Protein AF-A0A421B879-F1 (afdb_monomer)

Organism: NCBI:txid585224

Sequence (75 aa):
MNGNTEHSMKHIATFCGQCNCGCPELWIDPDAPEERRVVITDDFGQRIQMSLGQLSDLVDDVKNGVVDQVLVAGR

Mean predicted aligned error: 6.76 Å

Nearest PDB structures (foldseek):
  2f4q-assembly1_A  TM=4.705E-01  e=2.379E+00  Deinococcus radiodurans
  9cez-assembly1_P  TM=3.054E-01  e=3.234E+00  Escherichia coli K-12

Radius of gyration: 15.18 Å; Cα contacts (8 Å, |Δi|>4): 94; chains: 1; bounding box: 32×28×49 Å

Structure (mmCIF, N/CA/C/O backbone):
data_AF-A0A421B879-F1
#
_entry.id   AF-A0A421B879-F1
#
loop_
_atom_site.group_PDB
_atom_site.id
_atom_site.type_symbol
_atom_site.label_atom_id
_atom_site.label_alt_id
_atom_site.label_comp_id
_atom_site.label_asym_id
_atom_site.label_entity_id
_atom_site.label_seq_id
_atom_site.pdbx_PDB_ins_code
_atom_site.Cartn_x
_atom_site.Cartn_y
_atom_site.Cartn_z
_atom_site.occupancy
_atom_site.B_iso_or_equiv
_atom_site.auth_seq_id
_atom_site.auth_comp_id
_atom_site.auth_asym_id
_atom_site.auth_atom_id
_atom_site.pdbx_PDB_model_num
ATOM 1 N N . MET A 1 1 ? 19.366 5.612 -30.033 1.00 39.66 1 MET A N 1
ATOM 2 C CA . MET A 1 1 ? 19.287 5.186 -28.623 1.00 39.66 1 MET A CA 1
ATOM 3 C C . MET A 1 1 ? 17.823 5.298 -28.229 1.00 39.66 1 MET A C 1
ATOM 5 O O . MET A 1 1 ? 17.390 6.385 -27.888 1.00 39.66 1 MET A O 1
ATOM 9 N N . ASN A 1 2 ? 17.047 4.226 -28.410 1.00 43.50 2 ASN A N 1
ATOM 10 C CA . ASN A 1 2 ? 15.612 4.199 -28.107 1.00 43.50 2 ASN A CA 1
ATOM 11 C C . ASN A 1 2 ? 15.420 3.175 -26.991 1.00 43.50 2 ASN A C 1
ATOM 13 O O . ASN A 1 2 ? 15.637 1.990 -27.222 1.00 43.50 2 ASN A O 1
ATOM 17 N N . GLY A 1 3 ? 15.089 3.639 -25.793 1.00 42.12 3 GLY A N 1
ATOM 18 C CA . GLY A 1 3 ? 14.985 2.795 -24.608 1.00 42.12 3 GLY A CA 1
ATOM 19 C C . GLY A 1 3 ? 14.228 3.505 -23.499 1.00 42.12 3 GLY A C 1
ATOM 20 O O . GLY A 1 3 ? 14.759 3.669 -22.411 1.00 42.12 3 GLY A O 1
ATOM 21 N N . ASN A 1 4 ? 13.012 3.966 -23.793 1.00 48.91 4 ASN A N 1
ATOM 22 C CA . ASN A 1 4 ? 12.040 4.241 -22.741 1.00 48.91 4 ASN A CA 1
ATOM 23 C C . ASN A 1 4 ? 11.311 2.925 -22.478 1.00 48.91 4 ASN A C 1
ATOM 25 O O . ASN A 1 4 ? 10.266 2.660 -23.067 1.00 48.91 4 ASN A O 1
ATOM 29 N N . THR A 1 5 ? 11.914 2.065 -21.663 1.00 52.84 5 THR A N 1
ATOM 30 C CA . THR A 1 5 ? 11.179 0.976 -21.024 1.00 52.84 5 THR A CA 1
ATOM 31 C C . THR A 1 5 ? 10.199 1.657 -20.078 1.00 52.84 5 THR A C 1
ATOM 33 O O . THR A 1 5 ? 10.607 2.252 -19.081 1.00 52.84 5 THR A O 1
ATOM 36 N N . GLU A 1 6 ? 8.925 1.694 -20.448 1.00 54.62 6 GLU A N 1
ATOM 37 C CA . GLU A 1 6 ? 7.866 2.206 -19.588 1.00 54.62 6 GLU A CA 1
ATOM 38 C C . GLU A 1 6 ? 7.760 1.239 -18.400 1.00 54.62 6 GLU A C 1
ATOM 40 O O . GLU A 1 6 ? 7.178 0.165 -18.520 1.00 54.62 6 GLU A O 1
ATOM 45 N N . HIS A 1 7 ? 8.415 1.564 -17.281 1.00 63.28 7 HIS A N 1
ATOM 46 C CA . HIS A 1 7 ? 8.240 0.846 -16.017 1.00 63.28 7 HIS A CA 1
ATOM 47 C C . HIS A 1 7 ? 6.789 1.065 -15.573 1.00 63.28 7 HIS A C 1
ATOM 49 O O . HIS A 1 7 ? 6.468 2.068 -14.929 1.00 63.28 7 HIS A O 1
ATOM 55 N N . SER A 1 8 ? 5.882 0.177 -15.986 1.00 83.19 8 SER A N 1
ATOM 56 C CA . SER A 1 8 ? 4.463 0.312 -15.675 1.00 83.19 8 SER A CA 1
ATOM 57 C C . SER A 1 8 ? 4.217 -0.119 -14.230 1.00 83.19 8 SER A C 1
ATOM 59 O O . SER A 1 8 ? 3.923 -1.283 -13.945 1.00 83.19 8 SER A O 1
ATOM 61 N N . MET A 1 9 ? 4.339 0.831 -13.307 1.00 93.38 9 MET A N 1
ATOM 62 C CA . MET A 1 9 ? 3.837 0.678 -11.944 1.00 93.38 9 MET A CA 1
ATOM 63 C C . MET A 1 9 ? 2.338 0.370 -11.984 1.00 93.38 9 MET A C 1
ATOM 65 O O . MET A 1 9 ? 1.566 1.055 -12.657 1.00 93.38 9 MET A O 1
ATOM 69 N N . LYS A 1 10 ? 1.906 -0.645 -11.236 1.00 95.81 10 LYS A N 1
ATOM 70 C CA . LYS A 1 10 ? 0.489 -0.988 -11.102 1.00 95.81 10 LYS A CA 1
ATOM 71 C C . LYS A 1 10 ? -0.096 -0.314 -9.866 1.00 95.81 10 LYS A C 1
ATOM 73 O O . LYS A 1 10 ? 0.270 -0.670 -8.750 1.00 95.81 10 LYS A O 1
ATOM 78 N N . HIS A 1 11 ? -1.033 0.610 -10.064 1.00 94.88 11 HIS A N 1
ATOM 79 C CA . HIS A 1 11 ? -1.801 1.233 -8.979 1.00 94.88 11 HIS A CA 1
ATOM 80 C C . HIS A 1 11 ? -2.712 0.219 -8.286 1.00 94.88 11 HIS A C 1
ATOM 82 O O . HIS A 1 11 ? -3.323 -0.619 -8.957 1.00 94.88 11 HIS A O 1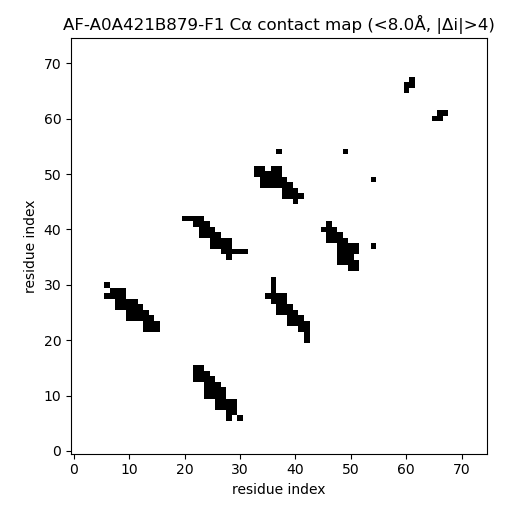
ATOM 88 N N . ILE A 1 12 ? -2.809 0.297 -6.958 1.00 96.06 12 ILE A N 1
ATOM 89 C CA . ILE A 1 12 ? -3.661 -0.581 -6.146 1.00 96.06 12 ILE A CA 1
ATOM 90 C C . ILE A 1 12 ? -4.661 0.216 -5.310 1.00 96.06 12 ILE A C 1
ATOM 92 O O . ILE A 1 12 ? -5.835 -0.152 -5.268 1.00 96.06 12 ILE A O 1
ATOM 96 N N . ALA A 1 13 ? -4.214 1.263 -4.611 1.00 94.06 13 ALA A N 1
ATOM 97 C CA . ALA A 1 13 ? -5.070 2.021 -3.705 1.00 94.06 13 ALA A CA 1
ATOM 98 C C . ALA A 1 13 ? -4.577 3.455 -3.490 1.00 94.06 13 ALA A C 1
ATOM 100 O O . AL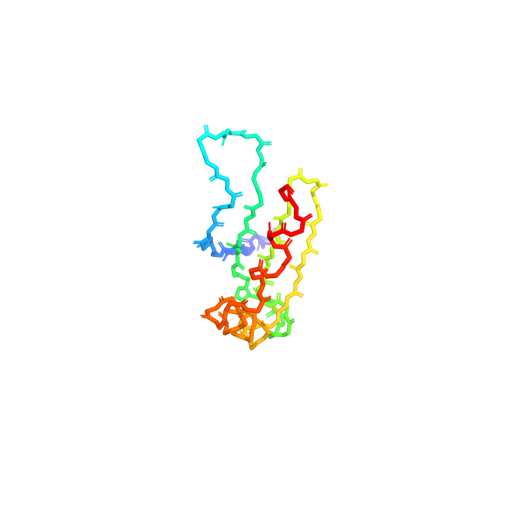A A 1 13 ? -3.385 3.738 -3.594 1.00 94.06 13 ALA A O 1
ATOM 101 N N . THR A 1 14 ? -5.513 4.324 -3.109 1.00 93.00 14 THR A N 1
ATOM 102 C CA . THR A 1 14 ? -5.273 5.707 -2.687 1.00 93.00 14 THR A CA 1
ATOM 103 C C . THR A 1 14 ? -5.853 5.894 -1.285 1.00 93.00 14 THR A C 1
ATOM 105 O O . THR A 1 14 ? -6.994 5.508 -1.026 1.00 93.00 14 THR A O 1
ATOM 108 N N . PHE A 1 15 ? -5.080 6.476 -0.371 1.00 90.62 15 PHE A N 1
ATOM 109 C CA . PHE A 1 15 ? -5.406 6.608 1.051 1.00 90.62 15 PHE A CA 1
ATOM 110 C C . PHE A 1 15 ? -5.891 8.021 1.405 1.00 90.62 15 PHE A C 1
ATOM 112 O O . PHE A 1 15 ? -5.350 8.688 2.283 1.00 90.62 15 PHE A O 1
ATOM 119 N N . CYS A 1 16 ? -6.924 8.498 0.714 1.00 87.69 16 CYS A N 1
ATOM 120 C CA . CYS A 1 16 ? -7.588 9.764 1.022 1.00 87.69 16 CYS A CA 1
ATOM 121 C C . CYS A 1 16 ? -9.061 9.736 0.582 1.00 87.69 16 CYS A C 1
ATOM 123 O O . CYS A 1 16 ? -9.484 8.854 -0.164 1.00 87.69 16 CYS A O 1
ATOM 125 N N . GLY A 1 17 ? -9.852 10.692 1.080 1.00 76.06 17 GLY A N 1
ATOM 126 C CA . GLY A 1 17 ? -11.240 10.903 0.658 1.00 76.06 17 GLY A CA 1
ATOM 127 C C . GLY A 1 17 ? -11.339 11.690 -0.655 1.00 76.06 17 GLY A C 1
ATOM 128 O O . GLY A 1 17 ? -10.583 11.477 -1.592 1.00 76.06 17 GLY A O 1
ATOM 129 N N . GLN A 1 18 ? -12.265 12.647 -0.732 1.00 72.50 18 GLN A N 1
ATOM 130 C CA . GLN A 1 18 ? -12.526 13.438 -1.947 1.00 72.50 18 GLN A CA 1
ATOM 131 C C . GLN A 1 18 ? -11.609 14.675 -2.103 1.00 72.50 18 GLN A C 1
ATOM 133 O O . GLN A 1 18 ? -12.073 15.720 -2.557 1.00 72.50 18 GLN A O 1
ATOM 138 N N . CYS A 1 19 ? -10.332 14.610 -1.705 1.00 74.50 19 CYS A N 1
ATOM 139 C CA . CYS A 1 19 ? -9.380 15.701 -1.975 1.00 74.50 19 CYS A CA 1
ATOM 140 C C . CYS A 1 19 ? -8.496 15.368 -3.189 1.00 74.50 19 CYS A C 1
ATOM 142 O O . CYS A 1 19 ? -8.159 14.213 -3.414 1.00 74.50 19 CYS A O 1
ATOM 144 N N . ASN A 1 20 ? -8.045 16.397 -3.914 1.00 65.94 20 ASN A N 1
ATOM 145 C CA . ASN A 1 20 ? -7.007 16.285 -4.951 1.00 65.94 20 ASN A CA 1
ATOM 146 C C . ASN A 1 20 ? -5.655 16.814 -4.438 1.00 65.94 20 ASN A C 1
ATOM 148 O O . ASN A 1 20 ? -4.932 17.499 -5.157 1.00 65.94 20 ASN A O 1
ATOM 152 N N . CYS A 1 21 ? -5.354 16.578 -3.160 1.00 73.62 21 CYS A N 1
ATOM 153 C CA . CYS A 1 21 ? -4.287 17.263 -2.434 1.00 73.62 21 CYS A 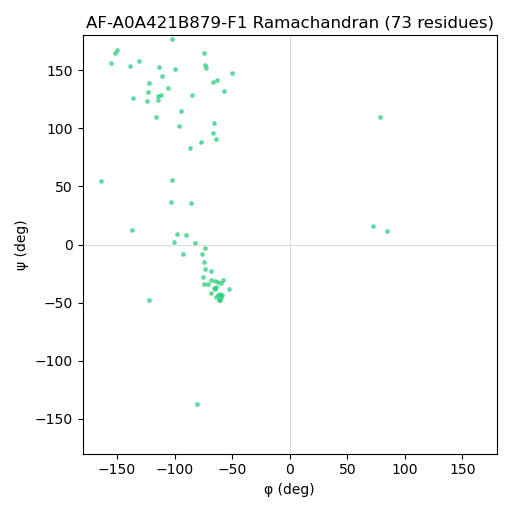CA 1
ATOM 154 C C . CYS A 1 21 ? -2.906 16.577 -2.502 1.00 73.62 21 CYS A C 1
ATOM 156 O O . CYS A 1 21 ? -1.973 17.041 -1.859 1.00 73.62 21 C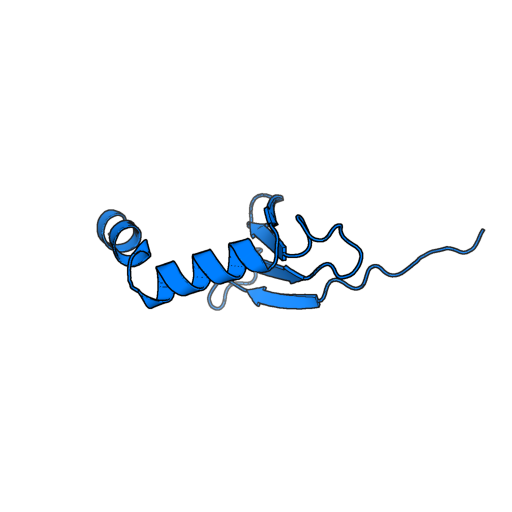YS A O 1
ATOM 158 N N . GLY A 1 22 ? -2.763 15.542 -3.340 1.00 77.38 22 GLY A N 1
ATOM 159 C CA . GLY A 1 22 ? -1.636 14.610 -3.282 1.00 77.38 22 GLY A CA 1
ATOM 160 C C . GLY A 1 22 ? -1.900 13.635 -2.144 1.00 77.38 22 GLY A C 1
ATOM 161 O O . GLY A 1 22 ? -1.960 14.037 -0.990 1.00 77.38 22 GLY A O 1
ATOM 162 N N . CYS A 1 23 ? -2.184 12.381 -2.472 1.00 91.00 23 CYS A N 1
ATOM 163 C CA . CYS A 1 23 ? -2.616 11.402 -1.484 1.00 91.00 23 CYS A CA 1
ATOM 164 C C . CYS A 1 23 ? -1.560 10.322 -1.322 1.00 91.00 23 CYS A C 1
ATOM 166 O O . CYS A 1 23 ? -0.862 10.023 -2.292 1.00 91.00 23 CYS A O 1
ATOM 168 N N . PRO A 1 24 ? -1.477 9.685 -0.147 1.00 93.69 24 PRO A N 1
ATOM 169 C CA . PRO A 1 24 ? -0.685 8.485 -0.036 1.00 93.69 24 PRO A CA 1
ATOM 170 C C . PRO A 1 24 ? -1.268 7.382 -0.930 1.00 93.69 24 PRO A C 1
ATOM 172 O O . PRO A 1 24 ? -2.489 7.257 -1.066 1.00 93.69 24 PRO A O 1
ATOM 175 N N . GLU A 1 25 ? -0.409 6.590 -1.561 1.00 94.38 25 GLU A N 1
ATOM 176 C CA . GLU A 1 25 ? -0.808 5.592 -2.558 1.00 94.38 25 GLU A CA 1
ATOM 177 C C . GLU A 1 25 ? -0.038 4.289 -2.393 1.00 94.38 25 GLU A C 1
ATOM 179 O O . GLU A 1 25 ? 1.092 4.273 -1.911 1.00 94.38 25 GLU A O 1
ATOM 184 N N . LEU A 1 26 ? -0.655 3.195 -2.837 1.00 96.94 26 LEU A N 1
ATOM 185 C CA . LEU A 1 26 ? -0.067 1.864 -2.903 1.00 96.94 26 LEU A CA 1
ATOM 186 C C . LEU A 1 26 ? 0.068 1.428 -4.363 1.00 96.94 26 LEU A C 1
ATOM 188 O O . LEU A 1 26 ? -0.914 1.394 -5.109 1.00 96.94 26 LEU A O 1
ATOM 192 N N . TRP A 1 27 ? 1.277 1.014 -4.729 1.00 97.25 27 TRP A N 1
ATOM 193 C CA . TRP A 1 27 ? 1.657 0.564 -6.062 1.00 97.25 27 TRP A CA 1
ATOM 194 C C . TRP A 1 27 ? 2.412 -0.771 -6.006 1.00 97.25 27 TRP A C 1
ATOM 196 O O . TRP A 1 27 ? 3.024 -1.117 -4.992 1.00 97.25 27 TRP A O 1
ATOM 206 N N . ILE A 1 28 ? 2.412 -1.501 -7.123 1.00 97.69 28 ILE A N 1
ATOM 207 C CA . ILE A 1 28 ? 3.284 -2.654 -7.370 1.00 97.69 28 ILE A CA 1
ATOM 208 C C . ILE A 1 28 ? 4.241 -2.329 -8.517 1.00 97.69 28 ILE A C 1
ATOM 210 O O . ILE A 1 28 ? 3.796 -2.020 -9.622 1.00 97.69 28 ILE A O 1
ATOM 214 N N . ASP A 1 29 ? 5.537 -2.456 -8.253 1.00 96.69 29 ASP A N 1
ATOM 215 C CA . ASP A 1 29 ? 6.621 -2.389 -9.231 1.00 96.69 29 ASP A CA 1
ATOM 216 C C . ASP A 1 29 ? 7.001 -3.817 -9.665 1.00 96.69 29 ASP A C 1
ATOM 218 O O . ASP A 1 29 ? 7.658 -4.530 -8.897 1.00 96.69 29 ASP A O 1
ATOM 222 N N . PRO A 1 30 ? 6.564 -4.295 -10.845 1.00 94.38 30 PRO A N 1
ATOM 223 C CA . PRO A 1 30 ? 6.888 -5.647 -11.297 1.00 94.38 30 PRO A CA 1
ATOM 224 C C . PRO A 1 30 ? 8.375 -5.818 -11.634 1.00 94.38 30 PRO A C 1
ATOM 226 O O . PRO A 1 30 ? 8.880 -6.941 -11.577 1.00 94.38 30 PRO A O 1
ATOM 229 N N . ASP A 1 31 ? 9.067 -4.720 -11.940 1.00 94.62 31 ASP A N 1
ATOM 230 C CA . ASP A 1 31 ? 10.458 -4.714 -12.392 1.00 94.62 31 ASP A CA 1
ATOM 231 C C . ASP A 1 31 ? 11.449 -4.546 -11.226 1.00 94.62 31 ASP A C 1
ATOM 233 O O . ASP A 1 31 ? 12.662 -4.693 -11.399 1.00 94.62 31 ASP A O 1
ATOM 237 N N . ALA A 1 32 ? 10.952 -4.270 -10.016 1.00 95.56 32 ALA A N 1
ATOM 238 C CA . ALA A 1 32 ? 11.768 -4.199 -8.812 1.00 95.56 32 ALA A CA 1
ATOM 239 C C . ALA A 1 32 ? 12.216 -5.592 -8.312 1.00 95.56 32 ALA A C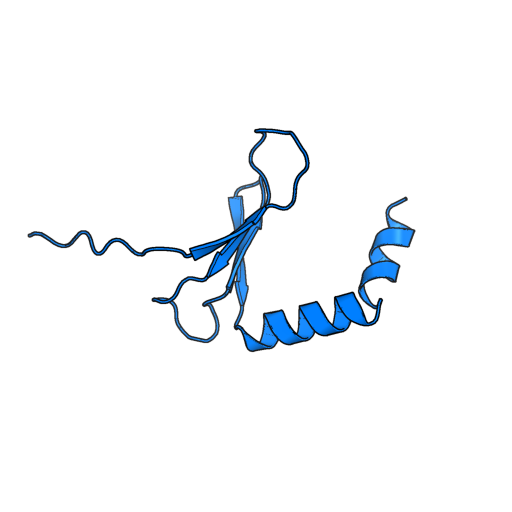 1
ATOM 241 O O . ALA A 1 32 ? 11.517 -6.599 -8.508 1.00 95.56 32 ALA A O 1
ATOM 242 N N . PRO A 1 33 ? 13.348 -5.652 -7.578 1.00 96.88 33 PRO A N 1
ATOM 243 C CA . PRO A 1 33 ? 13.717 -6.820 -6.783 1.00 96.88 33 PRO A CA 1
ATOM 244 C C . PRO A 1 33 ? 12.567 -7.274 -5.880 1.00 96.88 33 PRO A C 1
ATOM 246 O O . PRO A 1 33 ? 11.781 -6.449 -5.408 1.00 96.88 33 PRO A O 1
ATOM 249 N N . GLU A 1 34 ? 12.464 -8.582 -5.638 1.00 96.06 34 GLU A N 1
ATOM 250 C CA . GLU A 1 34 ? 11.342 -9.206 -4.922 1.00 96.06 34 GLU A CA 1
ATOM 251 C C . GLU A 1 34 ? 11.066 -8.551 -3.561 1.00 96.06 34 GLU A C 1
ATOM 253 O O . GLU A 1 34 ? 9.914 -8.324 -3.188 1.00 96.06 34 GLU A O 1
ATOM 258 N N . GLU A 1 35 ? 12.128 -8.165 -2.864 1.00 97.06 35 GLU A N 1
ATOM 259 C CA . GLU A 1 35 ? 12.110 -7.514 -1.562 1.00 97.06 35 GLU A CA 1
ATOM 260 C C . GLU A 1 35 ? 11.657 -6.040 -1.579 1.00 97.06 35 GLU A C 1
ATOM 262 O O . GLU A 1 35 ? 11.565 -5.415 -0.524 1.00 97.06 35 GLU A O 1
ATOM 267 N N . ARG A 1 36 ? 11.375 -5.464 -2.758 1.00 97.75 36 ARG A N 1
ATOM 268 C CA . ARG A 1 36 ? 11.027 -4.040 -2.951 1.00 97.75 36 ARG A CA 1
ATOM 269 C C . ARG A 1 36 ? 9.860 -3.786 -3.915 1.00 97.75 36 ARG A C 1
ATOM 271 O O . ARG A 1 36 ? 9.659 -2.640 -4.327 1.00 97.75 36 ARG A O 1
ATOM 278 N N . ARG A 1 37 ? 9.103 -4.824 -4.284 1.00 97.31 37 ARG A N 1
ATOM 279 C CA . ARG A 1 37 ? 8.013 -4.730 -5.277 1.00 97.31 37 ARG A CA 1
ATOM 280 C C . ARG A 1 37 ? 6.810 -3.924 -4.817 1.00 97.31 37 ARG A C 1
ATOM 282 O O . ARG A 1 37 ? 6.128 -3.335 -5.645 1.00 97.31 37 ARG A O 1
ATOM 289 N N . VAL A 1 38 ? 6.513 -3.915 -3.526 1.00 98.38 38 VAL A N 1
ATOM 290 C CA . VAL A 1 38 ? 5.424 -3.107 -2.979 1.00 98.38 38 VAL A CA 1
ATOM 291 C C . VAL A 1 38 ? 5.962 -1.712 -2.715 1.00 98.38 38 VAL A C 1
ATOM 293 O O . VAL A 1 38 ? 6.991 -1.574 -2.056 1.00 98.38 38 VAL A O 1
ATOM 296 N N . VAL A 1 39 ? 5.274 -0.686 -3.209 1.00 97.81 39 VAL A N 1
ATOM 297 C CA . VAL A 1 39 ? 5.655 0.716 -3.032 1.00 97.81 39 VAL A CA 1
ATOM 298 C C . VAL A 1 39 ? 4.499 1.472 -2.393 1.00 97.81 39 VAL A C 1
ATOM 300 O O . VAL A 1 39 ? 3.404 1.494 -2.947 1.00 97.81 39 VAL A O 1
ATOM 303 N N . ILE A 1 40 ? 4.752 2.114 -1.253 1.0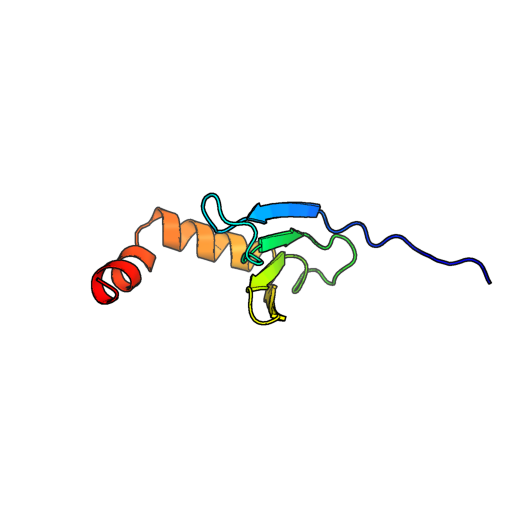0 96.81 40 ILE A N 1
ATOM 304 C CA . ILE A 1 40 ? 3.835 3.089 -0.656 1.00 96.81 40 ILE A CA 1
ATOM 305 C C . ILE A 1 40 ? 4.484 4.464 -0.749 1.00 96.81 40 ILE A C 1
ATOM 307 O O . ILE A 1 40 ? 5.640 4.623 -0.353 1.00 96.81 40 ILE A O 1
ATOM 311 N N . THR A 1 41 ? 3.756 5.440 -1.272 1.00 94.81 41 THR A N 1
ATOM 312 C CA . THR A 1 41 ? 4.161 6.851 -1.286 1.00 94.81 41 THR A CA 1
ATOM 313 C C . THR A 1 41 ? 3.274 7.645 -0.346 1.00 94.81 41 THR A C 1
ATOM 315 O O . THR A 1 41 ? 2.094 7.326 -0.237 1.00 94.81 41 THR A O 1
ATOM 318 N N . ASP A 1 42 ? 3.822 8.659 0.322 1.00 91.38 42 ASP A N 1
ATOM 319 C CA . ASP A 1 42 ? 3.032 9.657 1.049 1.00 91.38 42 ASP A CA 1
ATOM 320 C C . ASP A 1 42 ? 2.919 10.978 0.265 1.00 91.38 42 ASP A C 1
ATOM 322 O O . ASP A 1 42 ? 3.481 11.142 -0.821 1.00 91.38 42 ASP A O 1
ATOM 326 N N . ASP A 1 43 ? 2.171 11.924 0.823 1.00 88.25 43 ASP A N 1
ATOM 327 C CA . ASP A 1 43 ? 1.931 13.264 0.286 1.00 88.25 43 ASP A CA 1
ATOM 328 C C . ASP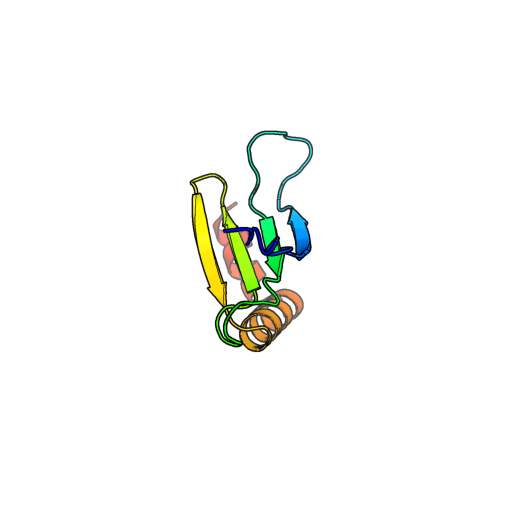 A 1 43 ? 3.114 14.235 0.472 1.00 88.25 43 ASP A C 1
ATOM 330 O O . ASP A 1 43 ? 3.137 15.315 -0.122 1.00 88.25 43 ASP A O 1
ATOM 334 N N . PHE A 1 44 ? 4.138 13.835 1.228 1.00 88.44 44 PHE A N 1
ATOM 335 C CA . PHE A 1 44 ? 5.377 14.585 1.448 1.00 88.44 44 PHE A CA 1
ATOM 336 C C . PHE A 1 44 ? 6.542 14.083 0.577 1.00 88.44 44 PHE A C 1
ATOM 338 O O . PHE A 1 44 ? 7.654 14.612 0.665 1.00 88.44 44 PHE A O 1
ATOM 345 N N . GLY A 1 45 ? 6.304 13.086 -0.281 1.00 85.38 45 GLY A N 1
ATOM 346 C CA . GLY A 1 45 ? 7.301 12.492 -1.173 1.00 85.38 45 GLY A CA 1
ATOM 347 C C . GLY A 1 45 ? 8.161 11.402 -0.527 1.00 85.38 45 GLY A C 1
ATOM 348 O O . GLY A 1 45 ? 9.166 10.990 -1.113 1.00 85.38 45 GLY A O 1
ATOM 349 N N . GLN A 1 46 ? 7.796 10.917 0.661 1.00 94.06 46 GLN A N 1
ATOM 350 C CA . GLN A 1 46 ? 8.409 9.736 1.255 1.00 94.06 46 GLN A CA 1
ATOM 351 C C . GLN A 1 46 ? 7.957 8.476 0.519 1.00 94.06 46 GLN A C 1
ATOM 353 O O . GLN A 1 46 ? 6.866 8.394 -0.049 1.00 94.06 46 GLN A O 1
ATOM 358 N N . ARG A 1 47 ? 8.829 7.468 0.539 1.00 95.12 47 ARG A N 1
ATOM 359 C CA . ARG A 1 47 ? 8.622 6.197 -0.146 1.00 95.12 47 ARG A CA 1
ATOM 360 C C . ARG A 1 47 ? 9.025 5.048 0.760 1.00 95.12 47 ARG A C 1
ATOM 362 O O . ARG A 1 47 ? 10.168 4.978 1.206 1.00 95.12 47 ARG A O 1
ATOM 369 N N . ILE A 1 48 ? 8.106 4.114 0.954 1.00 96.12 48 ILE A N 1
ATOM 370 C CA . ILE A 1 48 ? 8.357 2.829 1.600 1.00 96.12 48 ILE A CA 1
ATOM 371 C C . ILE A 1 48 ? 8.372 1.762 0.509 1.00 96.12 48 ILE A C 1
ATOM 373 O O . ILE A 1 48 ? 7.506 1.751 -0.366 1.00 96.12 48 ILE A O 1
ATOM 377 N N . GLN A 1 49 ? 9.360 0.869 0.557 1.00 97.75 49 GLN A N 1
ATOM 378 C CA . GLN A 1 49 ? 9.394 -0.324 -0.283 1.00 97.75 49 GLN A CA 1
ATOM 379 C C . GLN A 1 49 ? 9.463 -1.574 0.580 1.00 97.75 49 GLN A C 1
ATOM 381 O O . GLN A 1 49 ? 10.195 -1.597 1.569 1.00 97.75 49 GLN A O 1
ATOM 386 N N . MET A 1 50 ? 8.719 -2.603 0.190 1.00 98.19 50 MET A N 1
ATOM 387 C CA . MET A 1 50 ? 8.685 -3.881 0.895 1.00 98.19 50 MET A CA 1
ATOM 388 C C . MET A 1 50 ? 8.408 -5.040 -0.068 1.00 98.19 50 MET A C 1
ATOM 390 O O . MET A 1 50 ? 8.030 -4.837 -1.228 1.00 98.19 50 MET A O 1
ATOM 394 N N . SER A 1 51 ? 8.601 -6.265 0.410 1.00 98.44 51 SER A N 1
ATOM 395 C CA . SER A 1 51 ? 8.206 -7.463 -0.328 1.00 98.44 51 SER A CA 1
ATOM 396 C C . SER A 1 51 ? 6.687 -7.667 -0.293 1.00 98.44 51 SER A C 1
ATOM 398 O O . SER A 1 51 ? 5.980 -7.109 0.549 1.00 98.44 51 SER A O 1
ATOM 400 N N . LEU A 1 52 ? 6.170 -8.529 -1.175 1.00 98.00 52 LEU A N 1
ATOM 401 C CA . LEU A 1 52 ? 4.771 -8.969 -1.091 1.00 98.00 52 LEU A CA 1
ATOM 402 C C . LEU A 1 52 ? 4.474 -9.735 0.208 1.00 98.00 52 LEU A C 1
ATOM 404 O O . LEU A 1 52 ? 3.364 -9.634 0.721 1.00 98.00 52 LEU A O 1
ATOM 408 N N . GLY A 1 53 ? 5.454 -10.468 0.749 1.00 98.25 53 GLY A N 1
ATOM 409 C CA . GLY A 1 53 ? 5.313 -11.170 2.028 1.00 98.25 53 GLY A CA 1
ATOM 410 C C . GLY A 1 53 ? 5.113 -10.200 3.191 1.00 98.25 53 GLY A C 1
ATOM 411 O O . GLY A 1 53 ? 4.171 -10.353 3.954 1.00 98.25 53 GLY A O 1
ATOM 412 N N . GLN A 1 54 ? 5.908 -9.128 3.246 1.00 98.31 54 GLN A N 1
ATOM 413 C CA . GLN A 1 54 ? 5.767 -8.091 4.275 1.00 98.31 54 GLN A CA 1
ATOM 414 C C . GLN A 1 54 ? 4.423 -7.353 4.184 1.00 98.31 54 GLN A C 1
ATOM 416 O O . GLN A 1 54 ? 3.831 -7.026 5.209 1.00 98.31 54 GLN A O 1
ATOM 421 N N . LEU A 1 55 ? 3.910 -7.119 2.968 1.00 97.56 55 LEU A N 1
ATOM 422 C CA . LEU A 1 55 ? 2.558 -6.580 2.800 1.00 97.56 55 LEU A CA 1
ATOM 423 C C . LEU A 1 55 ? 1.489 -7.575 3.280 1.00 97.56 55 LEU A C 1
ATOM 425 O O . LEU A 1 55 ? 0.491 -7.147 3.853 1.00 97.56 55 LEU A O 1
ATOM 429 N N . SER A 1 56 ? 1.684 -8.879 3.059 1.00 98.00 56 SER A N 1
ATOM 430 C CA . SER A 1 56 ? 0.778 -9.915 3.571 1.00 98.00 56 SER A CA 1
ATOM 431 C C . SER A 1 56 ? 0.717 -9.892 5.096 1.00 98.00 56 SER A C 1
ATOM 433 O O . SER A 1 56 ? -0.380 -9.838 5.645 1.00 98.00 56 SER A O 1
ATOM 435 N N . ASP A 1 57 ? 1.873 -9.847 5.761 1.00 98.19 57 ASP A N 1
ATOM 436 C CA . ASP A 1 57 ? 1.955 -9.780 7.224 1.00 98.19 57 ASP A CA 1
ATOM 437 C C . ASP A 1 57 ? 1.244 -8.524 7.759 1.00 98.19 57 ASP A C 1
ATOM 439 O O . ASP A 1 57 ? 0.421 -8.611 8.670 1.00 98.19 57 ASP A O 1
ATOM 443 N N . LEU A 1 58 ? 1.472 -7.359 7.131 1.00 96.19 58 LEU A N 1
ATOM 444 C CA . LEU A 1 58 ? 0.779 -6.113 7.480 1.00 96.19 58 LEU A CA 1
ATOM 445 C C . LEU A 1 58 ? -0.745 -6.240 7.329 1.00 96.19 58 LEU A C 1
ATOM 447 O O . LEU A 1 58 ? -1.499 -5.769 8.179 1.00 96.19 58 LEU A O 1
ATOM 451 N N . VAL A 1 59 ? -1.217 -6.855 6.242 1.00 96.88 59 VAL A N 1
ATOM 452 C CA . VAL A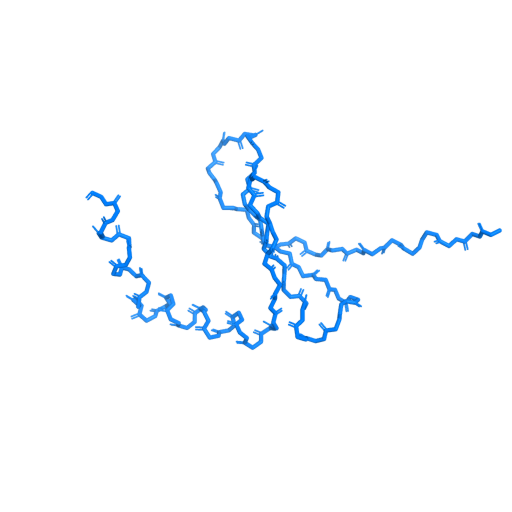 1 59 ? -2.652 -7.066 6.009 1.00 96.88 59 VAL A CA 1
ATOM 453 C C . VAL A 1 59 ? -3.250 -7.998 7.061 1.00 96.88 59 VAL A C 1
ATOM 455 O O . VAL A 1 59 ? -4.378 -7.764 7.500 1.00 96.88 59 VAL A O 1
ATOM 458 N N . ASP A 1 60 ? -2.522 -9.030 7.475 1.00 98.25 60 ASP A N 1
ATOM 459 C CA . ASP A 1 60 ? -2.975 -9.949 8.515 1.00 98.25 60 ASP A CA 1
ATOM 460 C C . ASP A 1 60 ? -3.040 -9.255 9.884 1.00 98.25 60 ASP A C 1
ATOM 462 O O . ASP A 1 60 ? -4.050 -9.385 10.578 1.00 98.25 60 ASP A O 1
ATOM 466 N N . ASP A 1 61 ? -2.056 -8.424 10.235 1.00 97.38 61 ASP A N 1
ATOM 467 C CA . ASP A 1 61 ? -2.090 -7.594 11.447 1.00 97.38 61 ASP A CA 1
ATOM 468 C C . ASP A 1 61 ? -3.272 -6.613 11.452 1.00 97.38 61 ASP A C 1
ATOM 470 O O . ASP A 1 61 ? -3.962 -6.464 12.467 1.00 97.38 61 ASP A O 1
ATOM 474 N N . VAL A 1 62 ? -3.559 -5.973 10.312 1.00 95.94 62 VAL A N 1
ATOM 475 C CA . VAL A 1 62 ? -4.733 -5.098 10.152 1.00 95.94 62 VAL A CA 1
ATOM 476 C C . VAL A 1 62 ? -6.027 -5.887 10.353 1.00 95.94 62 VAL A C 1
ATOM 478 O O . VAL A 1 62 ? -6.890 -5.464 11.119 1.00 95.94 62 VAL A O 1
ATOM 481 N N . LYS A 1 63 ? -6.174 -7.053 9.713 1.00 96.56 63 LYS A N 1
ATOM 482 C CA . LYS A 1 63 ? -7.380 -7.893 9.838 1.00 96.56 63 LYS A CA 1
ATOM 483 C C . LYS A 1 63 ? -7.586 -8.440 11.249 1.00 96.56 63 LYS A C 1
ATOM 485 O O . LYS A 1 63 ? -8.728 -8.630 11.658 1.00 96.56 63 LYS A O 1
ATOM 490 N N . ASN A 1 64 ? -6.502 -8.686 11.979 1.00 97.19 64 ASN A N 1
ATOM 491 C CA . ASN A 1 64 ? -6.535 -9.143 13.366 1.00 97.19 64 ASN A CA 1
ATOM 492 C C . ASN A 1 64 ? -6.730 -7.996 14.377 1.00 97.19 64 ASN A C 1
ATOM 494 O O . ASN A 1 64 ? -6.744 -8.247 15.582 1.00 97.19 64 ASN A O 1
ATOM 498 N N . GLY A 1 65 ? -6.880 -6.748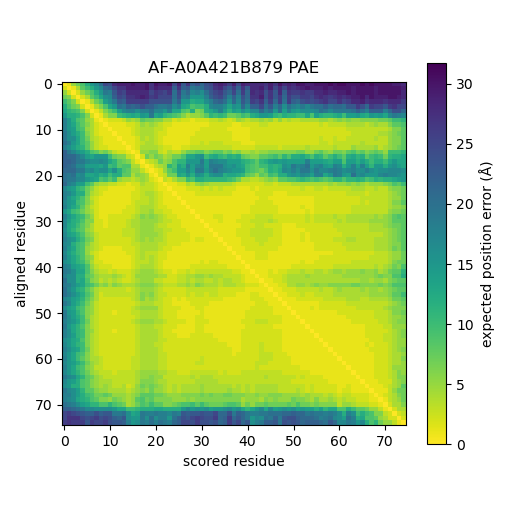 13.915 1.00 95.62 65 GLY A N 1
ATOM 499 C CA . GLY A 1 65 ? -7.109 -5.582 14.772 1.00 95.62 65 GLY A CA 1
ATOM 500 C C . GLY A 1 65 ? -5.875 -5.138 15.564 1.00 95.62 65 GLY A C 1
ATOM 501 O O . GLY A 1 65 ? -5.994 -4.375 16.522 1.00 95.62 65 GLY A O 1
ATOM 502 N N . VAL A 1 66 ? -4.671 -5.589 15.193 1.00 95.62 66 VAL A N 1
ATOM 503 C CA . VAL A 1 66 ? -3.422 -5.183 15.864 1.00 95.62 66 VAL A CA 1
ATOM 504 C C . VAL A 1 66 ? -3.214 -3.677 15.708 1.00 95.62 66 VAL A C 1
ATOM 506 O O . VAL A 1 66 ? -2.906 -2.977 16.673 1.00 95.62 66 VAL A O 1
ATOM 509 N N . VAL A 1 67 ? -3.450 -3.168 14.497 1.00 92.81 67 VAL A N 1
ATOM 510 C CA . VAL A 1 67 ? -3.241 -1.756 14.147 1.00 92.81 67 VAL A CA 1
ATOM 511 C C . VAL A 1 67 ? -4.310 -0.837 14.755 1.00 92.81 67 VAL A C 1
ATOM 513 O O . VAL A 1 67 ? -4.039 0.343 14.977 1.00 92.81 67 VAL A O 1
ATOM 516 N N . ASP A 1 68 ? -5.485 -1.358 15.127 1.00 92.06 68 ASP A N 1
ATOM 517 C CA . ASP A 1 68 ? -6.564 -0.563 15.739 1.00 92.06 68 ASP A CA 1
ATOM 518 C C . ASP A 1 68 ? -6.110 0.136 17.028 1.00 92.06 68 ASP A C 1
ATOM 520 O O . ASP A 1 68 ? -6.548 1.246 17.333 1.00 92.06 68 ASP A O 1
ATOM 524 N N . GLN A 1 69 ? -5.167 -0.470 17.755 1.00 88.69 69 GLN A N 1
ATOM 525 C CA . GLN A 1 69 ? -4.582 0.098 18.972 1.00 88.69 69 GLN A CA 1
ATOM 526 C C . GLN A 1 69 ? -3.900 1.450 18.713 1.00 88.69 69 GLN A C 1
ATOM 528 O O . GLN A 1 69 ? -3.941 2.339 19.564 1.00 88.69 69 GLN A O 1
ATOM 533 N N . VAL A 1 70 ? -3.314 1.632 17.526 1.00 88.00 70 VAL A N 1
ATOM 534 C CA . VAL A 1 70 ? -2.670 2.888 17.111 1.00 88.00 70 VAL A CA 1
ATOM 535 C C . VAL A 1 70 ? -3.718 3.952 16.779 1.00 88.00 70 VAL A C 1
ATOM 537 O O . VAL A 1 70 ? -3.523 5.131 17.066 1.00 88.00 70 VAL A O 1
ATOM 540 N N . LEU A 1 71 ? -4.862 3.545 16.224 1.00 82.38 71 LEU A N 1
ATOM 541 C CA . LEU A 1 71 ? -5.933 4.457 15.816 1.00 82.38 71 LEU A CA 1
ATOM 542 C C . LEU A 1 71 ? -6.738 5.000 17.005 1.00 82.38 71 LEU A C 1
ATOM 544 O O . LEU A 1 71 ? -7.256 6.114 16.937 1.00 82.38 71 LEU A O 1
ATOM 548 N N . VAL A 1 72 ? -6.824 4.248 18.107 1.00 70.50 72 VAL A N 1
ATOM 549 C CA . VAL A 1 72 ? -7.472 4.704 19.351 1.00 70.50 72 VAL A CA 1
ATOM 550 C C . VAL A 1 72 ? -6.640 5.773 20.064 1.00 70.50 72 VAL A C 1
ATOM 552 O O . VAL A 1 72 ? -7.208 6.695 20.640 1.00 70.50 72 VAL A O 1
ATOM 555 N N . ALA A 1 73 ? -5.309 5.693 19.998 1.00 57.56 73 ALA A N 1
ATOM 556 C CA . ALA A 1 73 ? -4.413 6.676 20.613 1.00 57.56 73 ALA A CA 1
ATOM 557 C C . ALA A 1 73 ? -4.343 8.018 19.852 1.00 57.56 73 ALA A C 1
ATOM 559 O O . ALA A 1 73 ? -3.835 8.998 20.391 1.00 57.56 73 ALA A O 1
ATOM 560 N N . GLY A 1 74 ? -4.824 8.058 18.605 1.00 53.69 74 GLY A N 1
ATOM 561 C CA . GLY A 1 74 ? -4.831 9.243 17.740 1.00 53.69 74 GLY A CA 1
ATOM 562 C C . GLY A 1 74 ? -6.158 10.011 17.697 1.00 53.69 74 GLY A C 1
ATOM 563 O O . GLY A 1 74 ? -6.303 10.889 16.845 1.00 53.69 74 GLY A O 1
ATOM 564 N N . ARG A 1 75 ? -7.125 9.673 18.559 1.00 50.06 75 ARG A N 1
ATOM 565 C CA . ARG A 1 75 ? -8.388 10.410 18.737 1.00 50.06 75 ARG A CA 1
ATOM 566 C C . ARG A 1 75 ? -8.401 11.226 20.020 1.00 50.06 75 ARG A C 1
ATOM 568 O O . ARG A 1 75 ? -7.877 10.732 21.039 1.00 50.06 75 ARG A O 1
#

Secondary structure (DSSP, 8-state):
---------EEEEE--SS--S---EEEE-TTS-GGG-EEEE-TTS-EEEE-HHHHHHHHHHHHTTTTHHHHHTT-

pLDDT: mean 86.74, std 16.1, range [39.66, 98.44]

Solvent-accessible surface area (backbone atoms only — not comparable to full-atom values): 4558 Å² total; per-residue (Å²): 140,89,79,82,76,78,80,70,63,41,81,75,50,68,70,63,74,97,67,92,80,60,58,27,34,36,33,37,36,83,87,45,59,70,66,43,18,31,36,38,36,43,65,85,74,51,74,49,64,31,23,64,66,59,53,49,53,52,52,51,38,50,75,71,49,62,54,52,63,61,60,62,74,73,106

Foldseek 3Di:
DDDPPPQDKAWDDFDDDPDPQQTWTWTARPPDDQQFRIWIAGSVGDIDGGHPVVVVVVVVCVVVCVCVVVVVVVD